Protein AF-A0A927CXV2-F1 (afdb_monomer)

Nearest PDB structures (foldseek):
  4gyz-assembly6_F  TM=3.602E-01  e=2.663E-01  Mus musculus
  2h2u-assembly1_A  TM=5.535E-01  e=1.160E+00  Homo sapiens
  8gw5-assembly1_A-2  TM=5.335E-01  e=8.983E-01  Staphylococcus aureus subsp. aureus ED98
  3dm3-assembly2_C  TM=6.887E-01  e=4.449E+00  Methanocaldococcus jannaschii
  9hcj-assembly1_T1  TM=4.084E-01  e=5.391E+00  Dictyostelium discoideum

Mean predicted aligned error: 5.03 Å

Sequence (123 aa):
MKLIKCRGYELIKAQPNTPEDFFTRSEVIFNLEGEERTLHVLYVAFFENEAKTVIPYSEDLLFKAGNQEYFLRDIVALIYLLHHPQGTNRKRIYVNEQSDFLEYLKNTNFKEIESMIQQLDQR

Foldseek 3Di:
DAWQFFAKDQQDDPDPPDPSNQKIKIKTWGDDPNDIAMAIEIEGPVLLVVLCVQAPDVDQFPDDQDPDTDGPRRCLRVLVCVVCVVCRVPRYDYDYDSVVSNVSRNPDDVVVSVVSVNVNNVD

Secondary structure (DSSP, 8-state):
-EEEEEEEEE---SSTT-GGGGEEEEEEEEEETTEEEEEEEEEETTHHHHHTTTSS-SSSEEEEETTEEEEHHHHHHHHHHHH-GGGGG-SEEEE--HHHHHHHHHT--HHHHHHHHHHHHT-

Organism: NCBI:txid2772559

Structure (mmCIF, N/CA/C/O backbone):
data_AF-A0A927CXV2-F1
#
_entry.id   AF-A0A927CXV2-F1
#
loop_
_atom_site.group_PDB
_atom_site.id
_atom_site.type_symbol
_atom_site.label_atom_id
_atom_site.label_alt_id
_atom_site.label_comp_id
_atom_site.label_asym_id
_atom_site.label_entity_id
_atom_site.label_seq_id
_atom_site.pdbx_PDB_ins_code
_atom_site.Cartn_x
_atom_site.Cartn_y
_atom_site.Cartn_z
_atom_site.occupancy
_atom_site.B_iso_or_equiv
_atom_site.auth_seq_id
_atom_site.auth_comp_id
_atom_site.auth_asym_id
_atom_site.auth_atom_id
_atom_site.pdbx_PDB_model_num
ATOM 1 N N . MET A 1 1 ? -7.041 9.209 13.206 1.00 85.06 1 MET A N 1
ATOM 2 C CA . MET A 1 1 ? -7.287 8.328 12.044 1.00 85.06 1 MET A CA 1
ATOM 3 C C . MET A 1 1 ? -7.268 6.886 12.516 1.00 85.06 1 MET A C 1
ATOM 5 O O . MET A 1 1 ? -6.409 6.550 13.319 1.00 85.06 1 MET A O 1
ATOM 9 N N . LYS A 1 2 ? -8.193 6.050 12.044 1.00 89.00 2 LYS A N 1
ATOM 10 C CA . LYS A 1 2 ? -8.230 4.613 12.338 1.00 89.00 2 LYS A CA 1
ATOM 11 C C . LYS A 1 2 ? -8.202 3.844 11.023 1.00 89.00 2 LYS A C 1
ATOM 13 O O . LYS A 1 2 ? -9.095 4.030 10.203 1.00 89.00 2 LYS A O 1
ATOM 18 N N . LEU A 1 3 ? -7.192 3.005 10.827 1.00 92.31 3 LEU A N 1
ATOM 19 C CA . LEU A 1 3 ? -7.099 2.156 9.644 1.00 92.31 3 LEU A CA 1
ATOM 20 C C . LEU A 1 3 ? -8.248 1.132 9.646 1.00 92.31 3 LEU A C 1
ATOM 22 O O . LEU A 1 3 ? -8.625 0.633 10.709 1.00 92.31 3 LEU A O 1
ATOM 26 N N . ILE A 1 4 ? -8.814 0.851 8.473 1.00 92.88 4 ILE A N 1
ATOM 27 C CA . ILE A 1 4 ? -9.859 -0.167 8.277 1.00 92.88 4 ILE A CA 1
ATOM 28 C C . ILE A 1 4 ? -9.364 -1.248 7.318 1.00 92.88 4 ILE A C 1
ATOM 30 O O . ILE A 1 4 ? -9.552 -2.431 7.583 1.00 92.88 4 ILE A O 1
ATOM 34 N N . LYS A 1 5 ? -8.742 -0.857 6.198 1.00 93.06 5 LYS A N 1
ATOM 35 C CA . LYS A 1 5 ? -8.284 -1.796 5.169 1.00 93.06 5 LYS A CA 1
ATOM 36 C C . LYS A 1 5 ? -7.162 -1.204 4.325 1.00 93.06 5 LYS A C 1
ATOM 38 O O . LYS A 1 5 ? -7.202 -0.018 4.018 1.00 93.06 5 LYS A O 1
ATOM 43 N N . CYS A 1 6 ? -6.247 -2.057 3.880 1.00 93.94 6 CYS A N 1
ATOM 44 C CA . CYS A 1 6 ? -5.250 -1.777 2.849 1.00 93.94 6 CYS A CA 1
ATOM 45 C C . CYS A 1 6 ? -5.277 -2.908 1.815 1.00 93.94 6 CYS A C 1
ATOM 47 O O . CYS A 1 6 ? -5.465 -4.063 2.200 1.00 93.94 6 CYS A O 1
ATOM 49 N N . ARG A 1 7 ? -5.138 -2.592 0.525 1.00 95.12 7 ARG A N 1
ATOM 50 C CA . ARG A 1 7 ? -4.992 -3.587 -0.551 1.00 95.12 7 ARG A CA 1
ATOM 51 C C . ARG A 1 7 ? -4.418 -2.969 -1.818 1.00 95.12 7 ARG A C 1
ATOM 53 O O . ARG A 1 7 ? -4.687 -1.807 -2.115 1.00 95.12 7 ARG A O 1
ATOM 60 N N . GLY A 1 8 ? -3.726 -3.773 -2.607 1.00 94.19 8 GLY A N 1
ATOM 61 C CA . GLY A 1 8 ? -3.182 -3.411 -3.902 1.00 94.19 8 GLY A CA 1
ATOM 62 C C . GLY A 1 8 ? -3.520 -4.454 -4.951 1.00 94.19 8 GLY A C 1
ATOM 63 O O . GLY A 1 8 ? -3.651 -5.640 -4.661 1.00 94.19 8 GLY A O 1
ATOM 64 N N . TYR A 1 9 ? -3.702 -4.008 -6.185 1.00 91.62 9 TYR A N 1
ATOM 65 C CA . TYR A 1 9 ? -3.958 -4.887 -7.314 1.00 91.62 9 TYR A CA 1
ATOM 66 C C . TYR A 1 9 ? -3.446 -4.257 -8.603 1.00 91.62 9 TYR A C 1
ATOM 68 O O . TYR A 1 9 ? -3.548 -3.046 -8.818 1.00 91.62 9 TYR A O 1
ATOM 76 N N . GLU A 1 10 ? -2.894 -5.102 -9.462 1.00 85.50 10 GLU A N 1
ATOM 77 C CA . GLU A 1 10 ? -2.562 -4.737 -10.833 1.00 85.50 10 GLU A CA 1
ATOM 78 C C . GLU A 1 10 ? -3.858 -4.508 -11.610 1.00 85.50 10 GLU A C 1
ATOM 80 O O . GLU A 1 10 ? -4.846 -5.237 -11.447 1.00 85.50 10 GLU A O 1
ATOM 85 N N . LEU A 1 11 ? -3.890 -3.452 -12.420 1.00 81.56 11 LEU A N 1
ATOM 86 C CA . LEU A 1 11 ? -5.030 -3.209 -13.288 1.00 81.56 11 LEU A CA 1
ATOM 87 C C . LEU A 1 11 ? -4.906 -4.106 -14.515 1.00 81.56 11 LEU A C 1
ATOM 89 O O . LEU A 1 11 ? -3.996 -3.953 -15.315 1.00 81.56 11 LEU A O 1
ATOM 93 N N . ILE A 1 12 ? -5.844 -5.038 -14.655 1.00 66.69 12 ILE A N 1
ATOM 94 C CA . ILE A 1 12 ? -5.972 -5.876 -15.848 1.00 66.69 12 ILE A CA 1
ATOM 95 C C . ILE A 1 12 ? -6.903 -5.151 -16.823 1.00 66.69 12 ILE A C 1
ATOM 97 O O . ILE A 1 12 ? -7.983 -4.702 -16.423 1.00 66.69 12 ILE A O 1
ATOM 101 N N . LYS A 1 13 ? -6.487 -5.031 -18.088 1.00 62.75 13 LYS A N 1
ATOM 102 C CA . LYS A 1 13 ? -7.241 -4.406 -19.185 1.00 62.75 13 LYS A CA 1
ATOM 103 C C . LYS A 1 13 ? -8.743 -4.679 -19.146 1.00 62.75 13 LYS A C 1
ATOM 105 O O . LYS A 1 13 ? -9.190 -5.825 -19.148 1.00 62.75 13 LYS A O 1
ATOM 110 N N . ALA A 1 14 ? -9.517 -3.603 -19.280 1.00 61.00 14 ALA A N 1
ATOM 111 C CA . ALA A 1 14 ? -10.919 -3.687 -19.683 1.00 61.00 14 ALA A CA 1
ATOM 112 C C . ALA A 1 14 ? -11.074 -3.759 -21.217 1.00 61.00 14 ALA A C 1
ATOM 114 O O . ALA A 1 14 ? -12.053 -4.323 -21.706 1.00 61.00 14 ALA A O 1
ATOM 115 N N . GLN A 1 15 ? -10.121 -3.208 -21.986 1.00 55.66 15 GLN A N 1
ATOM 116 C CA . GLN A 1 15 ? -10.107 -3.234 -23.455 1.00 55.66 15 GLN A CA 1
ATOM 117 C C . GLN A 1 15 ? -8.684 -3.423 -24.022 1.00 55.66 15 GLN A C 1
ATOM 119 O O . GLN A 1 15 ? -7.723 -2.945 -23.433 1.00 55.66 15 GLN A O 1
ATOM 124 N N . PRO A 1 16 ? -8.514 -4.065 -25.193 1.00 52.03 16 PRO A N 1
ATOM 125 C CA . PRO A 1 16 ? -7.200 -4.422 -25.750 1.00 52.03 16 PRO A CA 1
ATOM 126 C C . PRO A 1 16 ? -6.251 -3.245 -26.057 1.00 52.03 16 PRO A C 1
ATOM 128 O O . PRO A 1 16 ? -5.043 -3.463 -26.131 1.00 52.03 16 PRO A O 1
ATOM 131 N N . ASN A 1 17 ? -6.758 -2.012 -26.187 1.00 54.41 17 ASN A N 1
ATOM 132 C CA . ASN A 1 17 ? -5.995 -0.852 -26.675 1.00 54.41 17 ASN A 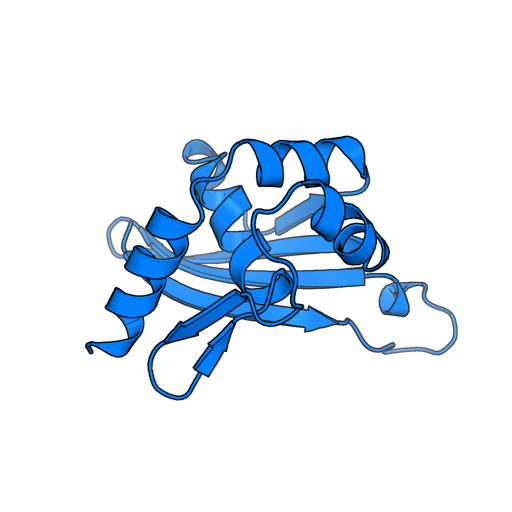CA 1
ATOM 133 C C . ASN A 1 17 ? -5.691 0.217 -25.607 1.00 54.41 17 ASN A C 1
ATOM 135 O O . ASN A 1 17 ? -5.320 1.336 -25.960 1.00 54.41 17 ASN A O 1
ATOM 139 N N . THR A 1 18 ? -5.852 -0.084 -24.318 1.00 55.12 18 THR A N 1
ATOM 140 C CA . THR A 1 18 ? -5.560 0.863 -23.232 1.00 55.12 18 THR A CA 1
ATOM 141 C C . THR A 1 18 ? -4.277 0.479 -22.484 1.00 55.12 18 THR A C 1
ATOM 143 O O . THR A 1 18 ? -4.016 -0.706 -22.264 1.00 55.12 18 THR A O 1
ATOM 146 N N . PRO A 1 19 ? -3.452 1.457 -22.061 1.00 59.41 19 PRO A N 1
ATOM 147 C CA . PRO A 1 19 ? -2.207 1.210 -21.328 1.00 59.41 19 PRO A CA 1
ATOM 148 C C . PRO A 1 19 ? -2.446 0.825 -19.853 1.00 59.41 19 PRO A C 1
ATOM 150 O O . PRO A 1 19 ? -1.556 0.970 -19.024 1.00 59.41 19 PRO A O 1
ATOM 153 N N . GLU A 1 20 ? -3.647 0.371 -19.495 1.00 60.31 20 GLU A N 1
ATOM 154 C CA . GLU A 1 20 ? -4.046 0.111 -18.105 1.00 60.31 20 GLU A CA 1
ATOM 155 C C . GLU A 1 20 ? -3.253 -1.038 -17.467 1.00 60.31 20 GLU A C 1
ATOM 157 O O . GLU A 1 20 ? -2.974 -0.960 -16.275 1.00 60.31 20 GLU A O 1
ATOM 162 N N . ASP A 1 21 ? -2.779 -2.000 -18.267 1.00 63.50 21 ASP A N 1
ATOM 163 C CA . ASP A 1 21 ? -1.897 -3.101 -17.831 1.00 63.50 21 ASP A CA 1
ATOM 164 C C . ASP A 1 21 ? -0.551 -2.630 -17.249 1.00 63.50 21 ASP A C 1
ATOM 166 O O . ASP A 1 21 ? 0.177 -3.414 -16.647 1.00 63.50 21 ASP A O 1
ATOM 170 N N . PHE A 1 22 ? -0.183 -1.361 -17.442 1.00 80.69 22 PHE A N 1
ATOM 171 C CA . PHE A 1 22 ? 1.073 -0.808 -16.934 1.00 80.69 22 PHE A CA 1
ATOM 172 C C . PHE A 1 22 ? 0.931 -0.154 -15.561 1.00 80.69 22 PHE A C 1
ATOM 174 O O . PHE A 1 22 ? 1.900 0.432 -15.077 1.00 80.69 22 PHE A O 1
ATOM 181 N N . PHE A 1 23 ? -0.244 -0.227 -14.930 1.00 89.56 23 PHE A N 1
ATOM 182 C CA . PHE A 1 23 ? -0.510 0.458 -13.671 1.00 89.56 23 PHE A CA 1
ATOM 183 C C . PHE A 1 23 ? -0.892 -0.492 -12.539 1.00 89.56 23 PHE A C 1
ATOM 185 O O . PHE A 1 23 ? -1.730 -1.383 -12.684 1.00 89.56 23 PHE A O 1
ATOM 192 N N . THR A 1 24 ? -0.357 -0.196 -11.362 1.00 93.75 24 THR A N 1
ATOM 193 C CA . THR A 1 24 ? -0.811 -0.762 -10.098 1.00 93.75 24 THR A CA 1
ATOM 194 C C . THR A 1 24 ? -1.701 0.242 -9.382 1.00 93.75 24 THR A C 1
ATOM 196 O O . THR A 1 24 ? -1.430 1.448 -9.358 1.00 93.75 24 THR A O 1
ATOM 199 N N . ARG A 1 25 ? -2.775 -0.255 -8.762 1.00 95.50 25 ARG A N 1
ATOM 200 C CA . ARG A 1 25 ? -3.617 0.532 -7.866 1.00 95.50 25 ARG A CA 1
ATOM 201 C C . ARG A 1 25 ? -3.494 0.025 -6.438 1.00 95.50 25 ARG A C 1
ATOM 203 O O . ARG A 1 25 ? -3.774 -1.135 -6.165 1.00 95.50 25 ARG A O 1
ATOM 210 N N . SER A 1 26 ? -3.171 0.935 -5.530 1.00 97.00 26 SER A N 1
ATOM 211 C CA . SER A 1 26 ? -3.240 0.737 -4.085 1.00 97.00 26 SER A CA 1
ATOM 212 C C . SER A 1 26 ? -4.450 1.472 -3.510 1.00 97.00 26 SER A C 1
ATOM 214 O O . SER A 1 26 ? -4.836 2.537 -3.999 1.00 97.00 26 SER A O 1
ATOM 216 N N . GLU A 1 27 ? -5.073 0.915 -2.479 1.00 96.31 27 GLU A N 1
ATOM 217 C CA . GLU A 1 27 ? -6.243 1.465 -1.804 1.00 96.31 27 GLU A CA 1
ATOM 218 C C . GLU A 1 27 ? -6.093 1.341 -0.291 1.00 96.31 27 GLU A C 1
ATOM 220 O O . GLU A 1 27 ? -5.784 0.267 0.228 1.00 96.31 27 GLU A O 1
ATOM 225 N N . VAL A 1 28 ? -6.392 2.433 0.413 1.00 96.00 28 VAL A N 1
ATOM 226 C CA . VAL A 1 28 ? -6.528 2.451 1.869 1.00 96.00 28 VAL A CA 1
ATOM 227 C C . VAL A 1 28 ? -7.901 2.989 2.259 1.00 96.00 28 VAL A C 1
ATOM 229 O O . VAL A 1 28 ? -8.341 4.026 1.759 1.00 96.00 28 VAL A O 1
ATOM 232 N N . ILE A 1 29 ? -8.577 2.277 3.159 1.00 95.06 29 ILE A N 1
ATOM 233 C CA . ILE A 1 29 ? -9.828 2.688 3.799 1.00 95.06 29 ILE A CA 1
ATOM 234 C C . ILE A 1 29 ? -9.519 3.008 5.258 1.00 95.06 29 ILE A C 1
ATOM 236 O O . ILE A 1 29 ? -8.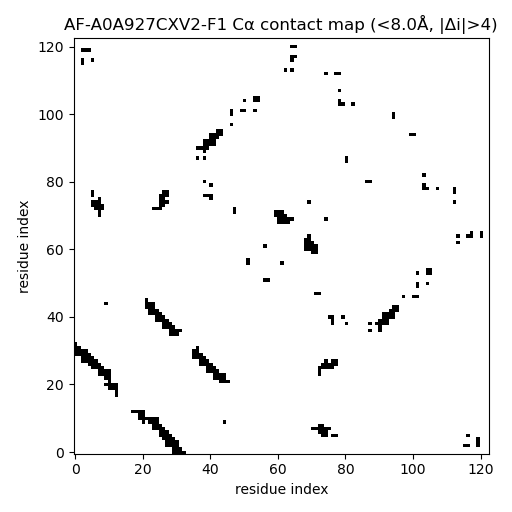878 2.217 5.959 1.00 95.06 29 ILE A O 1
ATOM 240 N N . PHE A 1 30 ? -9.974 4.165 5.722 1.00 93.56 30 PHE A N 1
ATOM 241 C CA . PHE A 1 30 ? -9.734 4.644 7.077 1.00 93.56 30 PHE A CA 1
ATOM 242 C C . PHE A 1 30 ? -10.919 5.459 7.595 1.00 93.56 30 PHE A C 1
ATOM 244 O O . PHE A 1 30 ? -11.643 6.089 6.831 1.00 93.56 30 PHE A O 1
ATOM 251 N N . ASN A 1 31 ? -11.100 5.472 8.914 1.00 91.94 31 ASN A N 1
ATOM 252 C CA . ASN A 1 31 ? -12.027 6.370 9.587 1.00 91.94 31 ASN A CA 1
ATOM 253 C C . ASN A 1 31 ? -11.292 7.631 10.060 1.00 91.94 31 ASN A C 1
ATOM 255 O O . ASN A 1 31 ? -10.255 7.551 10.739 1.00 91.94 31 ASN A O 1
ATOM 259 N N . LEU A 1 32 ? -11.842 8.793 9.722 1.00 90.38 32 LEU A N 1
ATOM 260 C CA . LEU A 1 32 ? -11.401 10.089 10.213 1.00 90.38 32 LEU A CA 1
ATOM 261 C C . LEU A 1 32 ? -12.612 10.820 10.794 1.00 90.38 32 LEU A C 1
ATOM 263 O O . LEU A 1 32 ? -13.563 11.093 10.075 1.00 90.38 32 LEU A O 1
ATOM 267 N N . GLU A 1 33 ? -12.576 11.093 12.100 1.00 89.81 33 GLU A N 1
ATOM 268 C CA . GLU A 1 33 ? -13.631 11.840 12.810 1.00 89.81 33 GLU A CA 1
ATOM 269 C C . GLU A 1 33 ? -15.041 11.237 12.656 1.00 89.81 33 GLU A C 1
ATOM 271 O O . GLU A 1 33 ? -16.040 11.945 12.632 1.00 89.81 33 GLU A O 1
ATOM 276 N N . GLY A 1 34 ? -15.136 9.906 12.569 1.00 90.44 34 GLY A N 1
ATOM 277 C CA . GLY A 1 34 ? -16.408 9.204 12.390 1.00 90.44 34 GLY A CA 1
ATOM 278 C C . GLY A 1 34 ? -16.785 8.964 10.928 1.00 90.44 34 GLY A C 1
ATOM 279 O O . GLY A 1 34 ? -17.625 8.106 10.673 1.00 90.44 34 GLY A O 1
ATOM 280 N N . GLU A 1 35 ? -16.108 9.592 9.966 1.00 90.94 35 GLU A N 1
ATOM 281 C CA . GLU A 1 35 ? -16.345 9.385 8.536 1.00 90.94 35 GLU A CA 1
ATOM 282 C C . GLU A 1 35 ? -15.405 8.329 7.950 1.00 90.94 35 GLU A C 1
ATOM 284 O O . GLU A 1 35 ? -14.182 8.412 8.091 1.00 90.94 35 GLU A O 1
ATOM 289 N N . GLU A 1 36 ? -15.966 7.344 7.248 1.00 93.88 36 GLU A N 1
ATOM 290 C CA . GLU A 1 36 ? -15.178 6.425 6.429 1.00 93.88 36 GLU A CA 1
ATOM 291 C C . GLU A 1 36 ? -14.725 7.115 5.140 1.00 93.88 36 GLU A C 1
ATOM 293 O O . GLU A 1 36 ? -15.510 7.745 4.426 1.00 93.88 36 GLU A O 1
ATOM 298 N N . ARG A 1 37 ? -13.434 6.993 4.841 1.00 94.19 37 ARG A N 1
ATOM 299 C CA . ARG A 1 37 ? -12.794 7.582 3.671 1.00 94.19 37 ARG A CA 1
ATOM 300 C C . ARG A 1 37 ? -11.929 6.549 2.976 1.00 94.19 37 ARG A C 1
ATOM 302 O O . ARG A 1 37 ? -11.346 5.670 3.608 1.00 94.19 37 ARG A O 1
ATOM 309 N N . THR A 1 38 ? -11.821 6.705 1.663 1.00 94.81 38 THR A N 1
ATOM 310 C CA . THR A 1 38 ? -11.000 5.853 0.807 1.00 94.81 38 THR A CA 1
ATOM 311 C C . THR A 1 38 ? -10.053 6.720 -0.002 1.00 94.81 38 THR A C 1
AT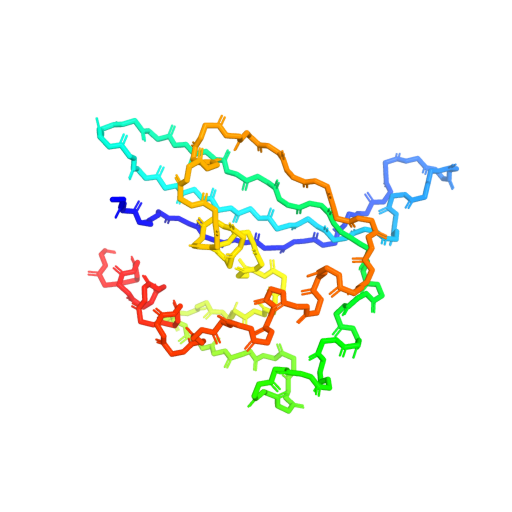OM 313 O O . THR A 1 38 ? -10.486 7.661 -0.674 1.00 94.81 38 THR A O 1
ATOM 316 N N . LEU A 1 39 ? -8.770 6.376 0.040 1.00 95.38 39 LEU A N 1
ATOM 317 C CA . LEU A 1 39 ? -7.751 6.932 -0.838 1.00 95.38 39 LEU A CA 1
ATOM 318 C C . LEU A 1 39 ? -7.286 5.842 -1.804 1.00 95.38 39 LEU A C 1
ATOM 320 O O . LEU A 1 39 ? -6.904 4.752 -1.382 1.00 95.38 39 LEU A O 1
ATOM 324 N N . HIS A 1 40 ? -7.275 6.171 -3.093 1.00 95.69 40 HIS A N 1
ATOM 325 C CA . HIS A 1 40 ? -6.648 5.354 -4.126 1.00 95.69 40 HIS A CA 1
ATOM 326 C C . HIS A 1 40 ? -5.353 6.006 -4.607 1.00 95.69 40 HIS A C 1
ATOM 328 O O . HIS A 1 40 ? -5.345 7.198 -4.921 1.00 95.69 40 HIS A O 1
ATOM 334 N N . VAL A 1 41 ? -4.293 5.218 -4.740 1.00 95.88 41 VAL A N 1
ATOM 335 C CA . VAL A 1 41 ? -3.042 5.629 -5.383 1.00 95.88 41 VAL A CA 1
ATOM 336 C C . VAL A 1 41 ? -2.847 4.784 -6.630 1.00 95.88 41 VAL A C 1
ATOM 338 O O . VAL A 1 41 ? -2.889 3.559 -6.561 1.00 95.88 41 VAL A O 1
ATOM 341 N N . LEU A 1 42 ? -2.675 5.441 -7.772 1.00 95.31 42 LEU A N 1
ATOM 342 C CA . LEU A 1 42 ? -2.399 4.807 -9.057 1.00 95.31 42 LEU A CA 1
ATOM 343 C C . LEU A 1 42 ? -0.982 5.179 -9.495 1.00 95.31 42 LEU A C 1
ATOM 345 O O . LEU A 1 42 ? -0.658 6.366 -9.540 1.00 95.31 42 LEU A O 1
ATOM 349 N N . TYR A 1 43 ? -0.162 4.185 -9.814 1.00 94.94 43 TYR A N 1
ATOM 350 C CA . TYR A 1 43 ? 1.234 4.372 -10.210 1.00 94.94 43 TYR A CA 1
ATOM 351 C C . TYR A 1 43 ? 1.659 3.307 -11.224 1.00 94.94 43 TYR A C 1
ATOM 353 O O . TYR A 1 43 ? 0.963 2.309 -11.409 1.00 94.94 43 TYR A O 1
ATOM 361 N N . VAL A 1 44 ? 2.776 3.529 -11.916 1.00 92.75 44 VAL A N 1
ATOM 362 C CA . VAL A 1 44 ? 3.276 2.603 -12.943 1.00 92.75 44 VAL A CA 1
ATOM 363 C C . VAL A 1 44 ? 3.832 1.341 -12.280 1.00 92.75 44 VAL A C 1
ATOM 365 O O . VAL A 1 44 ? 4.682 1.436 -11.399 1.00 92.75 44 VAL A O 1
ATOM 368 N N . ALA A 1 45 ? 3.407 0.158 -12.726 1.00 89.88 45 ALA A N 1
ATOM 369 C CA . ALA A 1 45 ? 3.792 -1.132 -12.143 1.00 89.88 45 ALA A CA 1
ATOM 370 C C . ALA A 1 45 ? 5.319 -1.341 -12.106 1.00 89.88 45 ALA A C 1
ATOM 372 O O . ALA A 1 45 ? 5.858 -1.892 -11.148 1.00 89.88 45 ALA A O 1
ATOM 373 N N . PHE A 1 46 ? 6.037 -0.818 -13.108 1.00 90.06 46 PHE A N 1
ATOM 374 C CA . PHE A 1 46 ? 7.502 -0.851 -13.167 1.00 90.06 46 PHE A CA 1
ATOM 375 C C . PHE A 1 46 ? 8.180 -0.230 -11.931 1.00 90.06 46 PHE A C 1
ATOM 377 O O . PHE A 1 46 ? 9.270 -0.659 -11.559 1.00 90.06 46 PHE A O 1
ATOM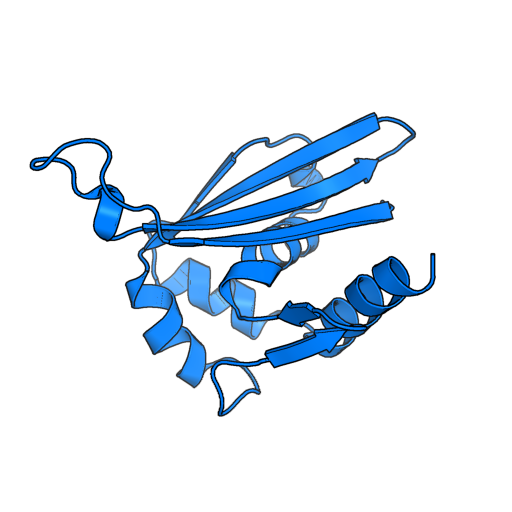 384 N N . PHE A 1 47 ? 7.541 0.730 -11.254 1.00 94.25 47 PHE A N 1
ATOM 385 C CA . PHE A 1 47 ? 8.131 1.393 -10.090 1.00 94.25 47 PHE A CA 1
ATOM 386 C C . PHE A 1 47 ? 8.378 0.437 -8.912 1.00 94.25 47 PHE A C 1
ATOM 388 O O . PHE A 1 47 ? 9.293 0.677 -8.126 1.00 94.25 47 PHE A O 1
ATOM 395 N N . GLU A 1 48 ? 7.632 -0.669 -8.796 1.00 91.25 48 GLU A N 1
ATOM 396 C CA . GLU A 1 48 ? 7.861 -1.663 -7.732 1.00 91.25 48 GLU A CA 1
ATOM 397 C C . GLU A 1 48 ? 9.178 -2.424 -7.908 1.00 91.25 48 GLU A C 1
ATOM 399 O O . GLU A 1 48 ? 9.804 -2.797 -6.918 1.00 91.25 48 GLU A O 1
ATOM 404 N N . ASN A 1 49 ? 9.647 -2.604 -9.146 1.00 89.38 49 ASN A N 1
ATOM 405 C CA . ASN A 1 49 ? 10.944 -3.237 -9.395 1.00 89.38 49 ASN A CA 1
ATOM 406 C C . ASN A 1 49 ? 12.081 -2.370 -8.847 1.00 89.38 49 ASN A C 1
ATOM 408 O O . ASN A 1 49 ? 12.989 -2.864 -8.181 1.00 89.38 49 ASN A O 1
ATOM 412 N N . GLU A 1 50 ? 11.984 -1.064 -9.080 1.00 91.19 50 GLU A N 1
ATOM 413 C CA . GLU A 1 50 ? 12.960 -0.077 -8.627 1.00 91.19 50 GLU A CA 1
ATOM 414 C C . GLU A 1 50 ? 12.875 0.144 -7.110 1.00 91.19 50 GLU A C 1
ATOM 416 O O . GLU A 1 50 ? 13.891 0.393 -6.457 1.00 91.19 50 GLU A O 1
ATOM 421 N N . ALA A 1 51 ? 11.688 -0.023 -6.517 1.00 93.00 51 ALA A N 1
ATOM 422 C CA . ALA A 1 51 ? 11.475 0.084 -5.076 1.00 93.00 51 ALA A CA 1
ATOM 423 C C . ALA A 1 51 ? 12.365 -0.856 -4.258 1.00 93.00 51 ALA A C 1
ATOM 425 O O . ALA A 1 51 ? 12.808 -0.484 -3.171 1.00 93.00 51 ALA A O 1
ATOM 426 N N . LYS A 1 52 ? 12.685 -2.044 -4.789 1.00 88.69 52 LYS A N 1
ATOM 427 C CA . LYS A 1 52 ? 13.570 -3.027 -4.137 1.00 88.69 52 LYS A CA 1
ATOM 428 C C . LYS A 1 52 ? 14.956 -2.466 -3.815 1.00 88.69 52 LYS A C 1
ATOM 430 O O . LYS A 1 52 ? 15.636 -2.977 -2.935 1.00 88.69 52 LYS A O 1
ATOM 435 N N . THR A 1 53 ? 15.373 -1.402 -4.500 1.00 90.00 53 THR A N 1
ATOM 436 C CA . THR A 1 53 ? 16.655 -0.732 -4.248 1.00 90.00 53 THR A CA 1
ATOM 437 C C . THR A 1 53 ? 16.620 0.224 -3.050 1.00 90.00 53 THR A C 1
ATOM 439 O O . THR A 1 53 ? 17.675 0.662 -2.593 1.00 90.00 53 THR A O 1
ATOM 442 N N . VAL A 1 54 ? 15.429 0.569 -2.542 1.00 93.12 54 VAL A N 1
ATOM 443 C CA . VAL A 1 54 ? 15.244 1.609 -1.514 1.00 93.12 54 VAL A CA 1
ATOM 444 C C . VAL A 1 54 ? 14.474 1.147 -0.279 1.00 93.12 54 VAL A C 1
ATOM 446 O O . VAL A 1 54 ? 14.567 1.800 0.759 1.00 93.12 54 VAL A O 1
ATOM 449 N N . ILE A 1 55 ? 13.716 0.052 -0.369 1.00 93.75 55 ILE A N 1
ATOM 450 C CA . ILE A 1 55 ? 12.991 -0.525 0.769 1.00 93.75 55 ILE A CA 1
ATOM 451 C C . ILE A 1 55 ? 13.868 -1.541 1.519 1.00 93.75 55 ILE A C 1
ATOM 453 O O . ILE A 1 55 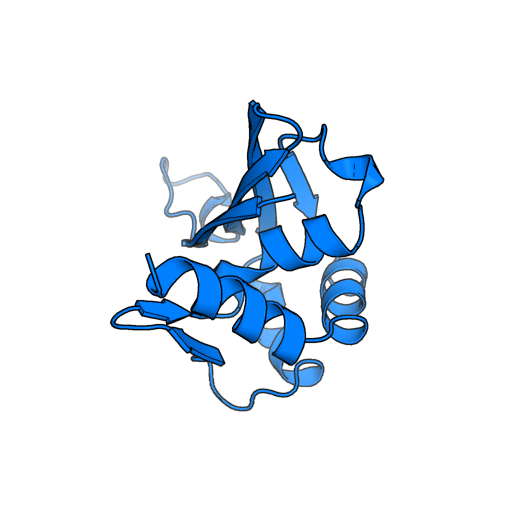? 14.744 -2.157 0.917 1.00 93.75 55 ILE A O 1
ATOM 457 N N . PRO A 1 56 ? 13.635 -1.777 2.823 1.00 92.06 56 PRO A N 1
ATOM 458 C CA . PRO A 1 56 ? 14.458 -2.687 3.624 1.00 92.06 56 PRO A CA 1
ATOM 459 C C . PRO A 1 56 ? 14.120 -4.179 3.423 1.00 92.06 56 PRO A C 1
ATOM 461 O O . PRO A 1 56 ? 14.458 -4.996 4.277 1.00 92.06 56 PRO A O 1
ATOM 464 N N . TYR A 1 57 ? 13.442 -4.541 2.330 1.00 90.06 57 TYR A N 1
ATOM 465 C CA . TYR A 1 57 ? 12.958 -5.896 2.060 1.00 90.06 57 TYR A CA 1
ATOM 466 C C . TYR A 1 57 ? 13.662 -6.483 0.840 1.00 90.06 57 TYR A C 1
ATOM 468 O O . TYR A 1 57 ? 13.757 -5.840 -0.203 1.00 90.06 57 TYR A O 1
ATOM 476 N N . SER A 1 58 ? 14.145 -7.718 0.976 1.00 83.44 58 SER A N 1
ATOM 477 C CA . SER A 1 58 ? 14.793 -8.473 -0.104 1.00 83.44 58 SER A CA 1
ATOM 478 C C . SER A 1 58 ? 13.823 -9.343 -0.908 1.00 83.44 58 SER A C 1
ATOM 480 O O . SER A 1 58 ? 14.171 -9.797 -1.995 1.00 83.44 58 SER A O 1
ATOM 482 N N . GLU A 1 59 ? 12.628 -9.590 -0.372 1.00 89.88 59 GLU A N 1
ATOM 483 C CA . GLU A 1 59 ? 11.573 -10.409 -0.974 1.00 89.88 59 GLU A CA 1
ATOM 484 C C . GLU A 1 59 ? 10.356 -9.546 -1.337 1.00 89.88 59 GLU A C 1
ATOM 486 O O . GLU A 1 59 ? 10.189 -8.444 -0.814 1.00 89.88 59 GLU A O 1
ATOM 491 N N . ASP A 1 60 ? 9.499 -10.051 -2.231 1.00 89.56 60 ASP A N 1
ATOM 492 C CA . ASP A 1 60 ? 8.257 -9.360 -2.617 1.00 89.56 60 ASP A CA 1
ATOM 493 C C . ASP A 1 60 ? 7.244 -9.316 -1.464 1.00 89.56 60 ASP A C 1
ATOM 495 O O . ASP A 1 60 ? 6.517 -8.333 -1.296 1.00 89.56 60 ASP A O 1
ATOM 499 N N . LEU A 1 61 ? 7.203 -10.383 -0.663 1.00 94.12 61 LEU A N 1
ATOM 500 C CA . LEU A 1 61 ? 6.417 -10.438 0.560 1.00 94.12 61 LEU A CA 1
ATOM 501 C C . LEU A 1 61 ? 7.075 -9.548 1.619 1.00 94.12 61 LEU A C 1
ATOM 503 O O . LEU A 1 61 ? 8.195 -9.820 2.047 1.00 94.12 61 LEU A O 1
ATOM 507 N N . LEU A 1 62 ? 6.366 -8.515 2.078 1.00 94.50 62 LEU A N 1
ATOM 508 C CA . LEU A 1 62 ? 6.893 -7.611 3.100 1.00 94.50 62 LEU A CA 1
ATOM 509 C C . LEU A 1 62 ? 6.701 -8.192 4.502 1.00 94.50 62 LEU A C 1
ATOM 511 O O . LEU A 1 62 ? 7.643 -8.265 5.285 1.00 94.50 62 LEU A O 1
ATOM 515 N N . PHE A 1 63 ? 5.477 -8.605 4.828 1.00 94.06 63 PHE A N 1
ATOM 516 C CA . PHE A 1 63 ? 5.134 -9.215 6.114 1.00 94.06 63 PHE A CA 1
ATOM 517 C C . PHE A 1 63 ? 3.777 -9.923 6.039 1.00 94.06 63 PHE A C 1
ATOM 519 O O . PHE A 1 63 ? 3.045 -9.829 5.049 1.00 94.06 63 PHE A O 1
ATOM 526 N N . LYS A 1 64 ? 3.429 -10.631 7.117 1.00 93.25 64 LYS A N 1
ATOM 527 C CA . LYS A 1 64 ? 2.106 -11.232 7.316 1.00 93.25 64 LYS A CA 1
ATOM 528 C C . LYS A 1 64 ? 1.404 -10.564 8.493 1.00 93.25 64 LYS A C 1
ATOM 530 O O . LYS A 1 64 ? 2.039 -10.290 9.509 1.00 93.25 64 LYS A O 1
ATOM 535 N N . ALA A 1 65 ? 0.100 -10.347 8.372 1.00 90.19 65 ALA A N 1
ATOM 536 C CA . ALA A 1 65 ? -0.762 -10.022 9.504 1.00 90.19 65 ALA A CA 1
ATOM 537 C C . ALA A 1 65 ? -1.954 -10.983 9.476 1.00 90.19 65 ALA A C 1
ATOM 539 O O . ALA A 1 65 ? -2.704 -11.033 8.498 1.00 90.19 65 ALA A O 1
ATOM 540 N N . GLY A 1 66 ? -2.048 -11.824 10.506 1.00 86.81 66 GLY A N 1
ATOM 541 C CA . GLY A 1 66 ? -2.988 -12.940 10.527 1.00 86.81 66 GLY A CA 1
ATOM 542 C C . GLY A 1 66 ? -2.748 -13.929 9.400 1.00 86.81 66 GLY A C 1
ATOM 543 O O . GLY A 1 66 ? -1.635 -14.408 9.184 1.00 86.81 66 GLY A O 1
ATOM 544 N N . ASN A 1 67 ? -3.819 -14.193 8.653 1.00 87.12 67 ASN A N 1
ATOM 545 C CA . ASN A 1 67 ? -3.804 -15.044 7.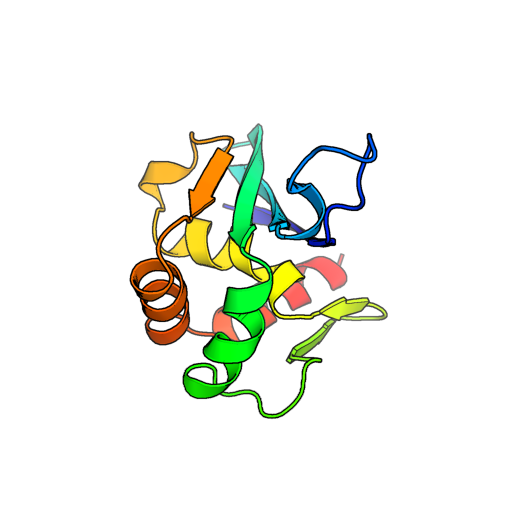464 1.00 87.12 67 ASN A CA 1
ATOM 546 C C . ASN A 1 67 ? -3.602 -14.255 6.158 1.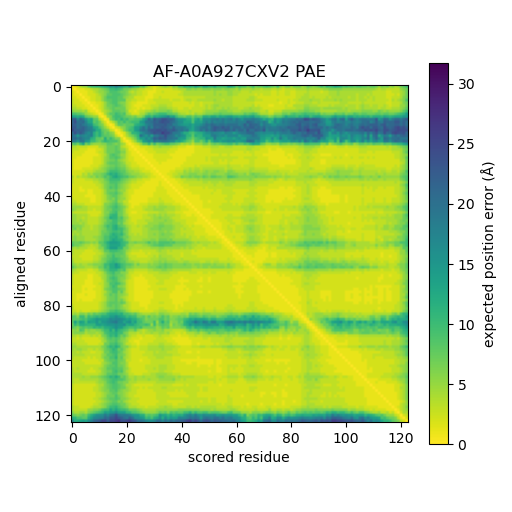00 87.12 67 ASN A C 1
ATOM 548 O O . ASN A 1 67 ? -3.743 -14.834 5.080 1.00 87.12 67 ASN A O 1
ATOM 552 N N . GLN A 1 68 ? -3.316 -12.951 6.228 1.00 91.06 68 GLN A N 1
ATOM 553 C CA . GLN A 1 68 ? -3.089 -12.112 5.052 1.00 91.06 68 GLN A CA 1
ATOM 554 C C . GLN A 1 68 ? -1.599 -11.835 4.843 1.00 91.06 68 GLN A C 1
ATOM 556 O O . GLN A 1 68 ? -0.847 -11.549 5.776 1.00 91.06 68 GLN A O 1
ATOM 561 N N . GLU A 1 69 ? -1.191 -11.921 3.582 1.00 94.31 69 GLU A N 1
ATOM 562 C CA . GLU A 1 69 ? 0.137 -11.563 3.095 1.00 94.31 69 GLU A CA 1
ATOM 563 C C . GLU A 1 69 ? 0.090 -10.149 2.520 1.00 94.31 69 GLU A C 1
ATOM 565 O O . GLU A 1 69 ? -0.831 -9.823 1.771 1.00 94.31 69 GLU A O 1
ATOM 570 N N . TYR A 1 70 ? 1.067 -9.317 2.883 1.00 95.06 70 TYR A N 1
ATOM 571 C CA . TYR A 1 70 ? 1.147 -7.929 2.437 1.00 95.06 70 TYR A CA 1
ATOM 572 C C . TYR A 1 70 ? 2.373 -7.717 1.553 1.00 95.06 70 TYR A C 1
ATOM 574 O O . TYR A 1 70 ? 3.509 -7.979 1.958 1.00 95.06 70 TYR A O 1
ATOM 582 N N . PHE A 1 71 ? 2.127 -7.200 0.354 1.00 95.88 71 PHE A N 1
ATOM 583 C CA . PHE A 1 71 ? 3.124 -6.798 -0.633 1.00 95.88 71 PHE A CA 1
ATOM 584 C C . PHE A 1 71 ? 3.233 -5.268 -0.673 1.00 95.88 71 PHE A C 1
ATOM 586 O O . PHE A 1 71 ? 2.411 -4.549 -0.095 1.00 95.88 71 PHE A O 1
ATOM 593 N N . LEU A 1 72 ? 4.223 -4.738 -1.397 1.00 95.88 72 LEU A N 1
ATOM 594 C CA . LEU A 1 72 ? 4.417 -3.289 -1.527 1.00 95.88 72 LEU A CA 1
ATOM 595 C C . LEU A 1 72 ? 3.147 -2.574 -2.004 1.00 95.88 72 LEU A C 1
ATOM 597 O O . LEU A 1 72 ? 2.684 -1.634 -1.353 1.00 95.88 72 LEU A O 1
ATOM 601 N N . ARG A 1 73 ? 2.525 -3.071 -3.077 1.00 95.88 73 ARG A N 1
ATOM 602 C CA . ARG A 1 73 ? 1.261 -2.538 -3.604 1.00 95.88 73 ARG A CA 1
ATOM 603 C C . ARG A 1 73 ? 0.137 -2.426 -2.585 1.00 95.88 73 ARG A C 1
ATOM 605 O O . ARG A 1 73 ? -0.706 -1.538 -2.716 1.00 95.88 73 ARG A O 1
ATOM 612 N N . ASP A 1 74 ? 0.104 -3.286 -1.572 1.00 96.75 74 ASP A N 1
ATOM 613 C CA . ASP A 1 74 ? -0.950 -3.252 -0.561 1.00 96.75 74 ASP A CA 1
ATOM 614 C C . ASP A 1 74 ? -0.822 -2.042 0.356 1.00 96.75 74 ASP A C 1
ATOM 616 O O . ASP A 1 74 ? -1.832 -1.509 0.810 1.00 96.75 74 ASP A O 1
ATOM 620 N N . ILE A 1 75 ? 0.403 -1.568 0.584 1.00 96.38 75 ILE A N 1
ATOM 621 C CA . ILE A 1 75 ? 0.695 -0.533 1.577 1.00 96.38 75 ILE A CA 1
ATOM 622 C C . ILE A 1 75 ? 0.986 0.845 0.976 1.00 96.38 75 ILE A C 1
ATOM 624 O O . ILE A 1 75 ? 0.963 1.829 1.714 1.00 96.38 75 ILE A O 1
ATOM 628 N N . VAL A 1 76 ? 1.210 0.961 -0.340 1.00 96.75 76 VAL A N 1
ATOM 629 C CA . VAL A 1 76 ? 1.524 2.247 -0.997 1.00 96.75 76 VAL A CA 1
ATOM 630 C C . VAL A 1 76 ? 0.496 3.333 -0.659 1.00 96.75 76 VAL A C 1
ATOM 632 O O . VAL A 1 76 ? 0.876 4.436 -0.280 1.00 96.75 76 VAL A O 1
ATOM 635 N N . ALA A 1 77 ? -0.808 3.059 -0.716 1.00 96.25 77 ALA A N 1
ATOM 636 C CA . ALA A 1 77 ? -1.812 4.079 -0.410 1.00 96.25 77 ALA A CA 1
ATOM 637 C C . ALA A 1 77 ? -1.748 4.567 1.045 1.00 96.25 77 ALA A C 1
ATOM 639 O O . ALA A 1 77 ? -1.949 5.755 1.303 1.00 96.25 77 ALA A O 1
ATOM 640 N N . LEU A 1 78 ? -1.409 3.680 1.982 1.00 95.62 78 LEU A N 1
ATOM 641 C CA . LEU A 1 78 ? -1.170 4.048 3.374 1.00 95.62 78 LEU A CA 1
ATOM 642 C C . LEU A 1 78 ? 0.101 4.897 3.514 1.00 95.62 78 LEU A C 1
ATOM 644 O O . LEU A 1 78 ? 0.062 5.916 4.196 1.00 95.62 78 LEU A O 1
ATOM 648 N N . ILE A 1 79 ? 1.187 4.547 2.818 1.00 95.44 79 ILE A N 1
ATOM 649 C CA . ILE A 1 79 ? 2.418 5.354 2.773 1.00 95.44 79 ILE A CA 1
ATOM 650 C C . ILE A 1 79 ? 2.096 6.789 2.345 1.00 95.44 79 ILE A C 1
ATOM 652 O O . ILE A 1 79 ? 2.416 7.745 3.050 1.00 95.44 79 ILE A O 1
ATOM 656 N N . TYR A 1 80 ? 1.387 6.954 1.228 1.00 94.31 80 TYR A N 1
ATOM 657 C CA . TYR A 1 80 ? 1.021 8.277 0.719 1.00 94.31 80 TYR A CA 1
ATOM 658 C C . TYR A 1 80 ? 0.122 9.060 1.677 1.00 94.31 80 TYR A C 1
ATOM 660 O O . TYR A 1 80 ? 0.270 10.279 1.784 1.00 94.31 80 TYR A O 1
ATOM 668 N N . LEU A 1 81 ? -0.789 8.377 2.373 1.00 93.00 81 LEU A N 1
ATOM 669 C CA . LEU A 1 81 ? -1.647 8.985 3.387 1.00 93.00 81 LEU A CA 1
ATOM 670 C C . LEU A 1 81 ? -0.833 9.527 4.571 1.00 93.00 81 LEU A C 1
ATOM 672 O O . LEU A 1 81 ? -1.097 10.639 5.025 1.00 93.00 81 LEU A O 1
ATOM 676 N N . LEU A 1 82 ? 0.168 8.773 5.038 1.00 91.94 82 LEU A N 1
ATOM 677 C CA . LEU A 1 82 ? 1.039 9.166 6.151 1.00 91.94 82 LEU A CA 1
ATOM 678 C C . LEU A 1 82 ? 1.954 10.342 5.787 1.00 91.94 82 LEU A C 1
ATOM 680 O O . LEU A 1 82 ? 2.145 11.240 6.604 1.00 91.94 82 LEU A O 1
ATOM 684 N N . HIS A 1 83 ? 2.451 10.390 4.547 1.00 90.38 83 HIS A N 1
ATOM 685 C CA . HIS A 1 83 ? 3.237 11.526 4.043 1.00 90.38 83 HIS A CA 1
ATOM 686 C C . HIS A 1 83 ? 2.395 12.781 3.770 1.00 90.38 83 HIS A C 1
ATOM 688 O O . HIS A 1 83 ? 2.927 13.889 3.748 1.00 90.38 83 HIS A O 1
ATOM 694 N N . HIS A 1 84 ? 1.076 12.642 3.594 1.00 85.81 84 HIS A N 1
ATOM 695 C CA . HIS A 1 84 ? 0.170 13.762 3.320 1.00 85.81 84 HIS A CA 1
ATOM 696 C C . HIS A 1 84 ? -1.043 13.763 4.259 1.00 85.81 84 HIS A C 1
ATOM 698 O O . HIS A 1 84 ? -2.176 13.579 3.802 1.00 85.81 84 HIS A O 1
ATOM 704 N N . PRO A 1 85 ? -0.869 14.071 5.555 1.00 76.19 85 PRO A N 1
ATOM 705 C CA . PRO A 1 85 ? -1.984 14.115 6.504 1.00 76.19 85 PRO A CA 1
ATOM 706 C C . PRO A 1 85 ? -3.049 15.163 6.120 1.00 76.19 85 PRO A C 1
ATOM 708 O O . PRO A 1 85 ? -4.245 14.946 6.316 1.00 76.19 85 PRO A O 1
ATOM 711 N N . GLN A 1 86 ? -2.642 16.259 5.467 1.00 73.44 86 GLN A N 1
ATOM 712 C CA . GLN A 1 86 ? -3.557 17.269 4.904 1.00 73.44 86 GLN A CA 1
ATOM 713 C C . GLN A 1 86 ? -4.283 16.787 3.631 1.00 73.44 86 GLN A C 1
ATOM 715 O O . GLN A 1 86 ? -5.272 17.372 3.192 1.00 73.44 86 GLN A O 1
ATOM 720 N N . GLY A 1 87 ? -3.794 15.705 3.022 1.00 63.88 87 GLY A N 1
ATOM 721 C CA . GLY A 1 87 ? -4.362 15.041 1.852 1.00 63.88 87 GLY A CA 1
ATOM 722 C C . GLY A 1 87 ? -5.490 14.063 2.178 1.00 63.88 87 GLY A C 1
ATOM 723 O O . GLY A 1 87 ? -6.019 13.446 1.261 1.00 63.88 87 GLY A O 1
ATOM 724 N N . THR A 1 88 ? -5.913 13.951 3.439 1.00 71.75 88 THR A N 1
ATOM 725 C CA . THR A 1 88 ? -7.011 13.077 3.906 1.00 71.75 88 THR A CA 1
ATOM 726 C C . THR A 1 88 ? -8.383 13.374 3.276 1.00 71.75 88 THR A C 1
ATOM 728 O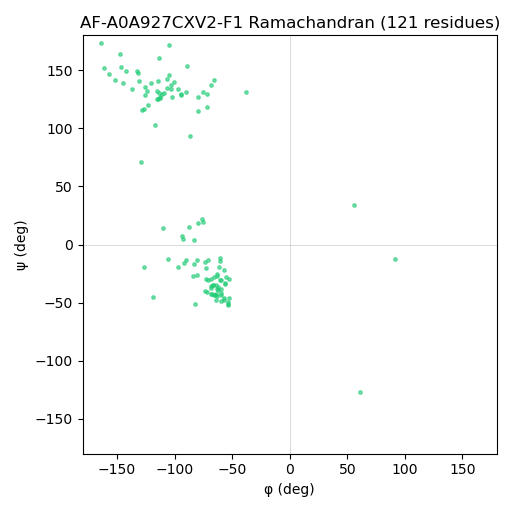 O . THR A 1 88 ? -9.308 12.572 3.411 1.00 71.75 88 THR A O 1
ATOM 731 N N . ASN A 1 89 ? -8.529 14.500 2.566 1.00 77.19 89 ASN A N 1
ATOM 732 C CA . ASN A 1 89 ? -9.705 14.828 1.747 1.00 77.19 89 ASN A CA 1
ATOM 733 C C . ASN A 1 89 ? -9.596 14.341 0.287 1.00 77.19 89 ASN A C 1
ATOM 735 O O . ASN A 1 89 ? -10.585 14.361 -0.449 1.00 77.19 89 ASN A O 1
ATOM 739 N N . ARG A 1 90 ? -8.408 13.932 -0.176 1.00 83.69 90 ARG A N 1
ATOM 740 C CA . ARG A 1 90 ? -8.198 13.473 -1.554 1.00 83.69 90 ARG A CA 1
ATOM 741 C C . ARG A 1 90 ? -8.670 12.031 -1.695 1.00 83.69 90 ARG A C 1
ATOM 743 O O . ARG A 1 90 ? -8.217 11.145 -0.985 1.00 83.69 90 ARG A O 1
ATOM 750 N N . LYS A 1 91 ? -9.533 11.789 -2.683 1.00 89.06 91 LYS A N 1
ATOM 751 C CA . LYS A 1 91 ? -9.994 10.434 -3.026 1.00 89.06 91 LYS A CA 1
ATOM 752 C C . LYS A 1 91 ? -8.989 9.668 -3.888 1.00 89.06 91 LYS A C 1
ATOM 754 O O . LYS A 1 91 ? -9.009 8.441 -3.913 1.00 89.06 91 LYS A O 1
ATOM 759 N N . ARG A 1 92 ? -8.158 10.377 -4.662 1.00 92.88 92 ARG A N 1
ATOM 760 C CA . ARG A 1 92 ? -7.256 9.789 -5.662 1.00 92.88 92 ARG A CA 1
ATOM 761 C C . ARG A 1 92 ? -5.940 10.556 -5.741 1.00 92.88 92 ARG A C 1
ATOM 763 O O . ARG A 1 92 ? -5.955 11.786 -5.745 1.00 92.88 92 ARG A O 1
ATOM 770 N N . ILE A 1 93 ? -4.841 9.823 -5.854 1.00 92.88 93 ILE A N 1
ATOM 771 C CA . ILE A 1 93 ? -3.498 10.319 -6.159 1.00 92.88 93 ILE A CA 1
ATOM 772 C C . ILE A 1 93 ? -2.988 9.536 -7.370 1.00 92.88 93 ILE A C 1
ATOM 774 O O . ILE A 1 93 ? -3.153 8.318 -7.445 1.00 92.88 93 ILE A O 1
ATOM 778 N N . TYR A 1 94 ? -2.391 10.250 -8.319 1.00 93.25 94 TYR A N 1
ATOM 779 C CA . TYR A 1 94 ? -1.701 9.665 -9.460 1.00 93.25 94 TYR A CA 1
ATOM 780 C C . TYR A 1 94 ? -0.217 9.981 -9.339 1.00 93.25 94 TYR A C 1
ATOM 782 O O . TYR A 1 94 ? 0.138 11.132 -9.093 1.00 93.25 94 TYR A O 1
ATOM 790 N N . VAL A 1 95 ? 0.618 8.957 -9.475 1.00 93.56 95 VAL A N 1
ATOM 791 C CA . VAL A 1 95 ? 2.070 9.061 -9.358 1.00 93.56 95 VAL A CA 1
ATOM 792 C C . VAL A 1 95 ? 2.656 8.674 -10.703 1.00 93.56 95 VAL A C 1
ATOM 794 O O . VAL A 1 95 ? 2.689 7.498 -11.067 1.00 93.56 95 VAL A O 1
ATOM 797 N N . ASN A 1 96 ? 3.069 9.680 -11.463 1.00 91.62 96 ASN A N 1
ATOM 798 C CA . ASN A 1 96 ? 3.666 9.512 -12.785 1.00 91.62 96 ASN A CA 1
ATOM 799 C C . ASN A 1 96 ? 5.192 9.542 -12.773 1.00 91.62 96 ASN A C 1
ATOM 801 O O . ASN A 1 96 ? 5.792 9.059 -13.726 1.00 91.62 96 ASN A O 1
ATOM 805 N N . GLU A 1 97 ? 5.806 10.081 -11.721 1.00 94.38 97 GLU A N 1
ATOM 806 C CA . GLU A 1 97 ? 7.258 10.201 -11.620 1.00 94.38 97 GLU A CA 1
ATOM 807 C C . GLU A 1 97 ? 7.836 9.121 -10.703 1.00 94.38 97 GLU A C 1
ATOM 809 O O . GLU A 1 97 ? 7.427 8.961 -9.548 1.00 94.38 97 GLU A O 1
ATOM 814 N N . GLN A 1 98 ? 8.821 8.382 -11.219 1.00 94.88 98 GLN A N 1
ATOM 815 C CA . GLN A 1 98 ? 9.509 7.331 -10.466 1.00 94.88 98 GLN A CA 1
ATOM 816 C C . GLN A 1 98 ? 10.254 7.906 -9.255 1.00 94.88 98 GLN A C 1
ATOM 818 O O . GLN A 1 98 ? 10.272 7.285 -8.194 1.00 94.88 98 GLN A O 1
ATOM 823 N N . SER A 1 99 ? 10.872 9.084 -9.398 1.00 94.94 99 SER A N 1
ATOM 824 C CA . SER A 1 99 ? 11.601 9.748 -8.311 1.00 94.94 99 SER A CA 1
ATOM 825 C C . SER A 1 99 ? 10.707 9.990 -7.103 1.00 94.94 99 SER A C 1
ATOM 827 O O . SER A 1 99 ? 11.096 9.642 -5.990 1.00 94.94 99 SER A O 1
ATOM 829 N N . ASP A 1 100 ? 9.500 10.503 -7.343 1.00 93.94 100 ASP A N 1
ATOM 830 C CA . ASP A 1 100 ? 8.535 10.831 -6.298 1.00 93.94 100 ASP A CA 1
ATOM 831 C C . ASP A 1 100 ? 8.119 9.553 -5.572 1.00 93.94 100 ASP A C 1
ATOM 833 O O . ASP A 1 100 ? 8.174 9.483 -4.346 1.00 93.94 100 ASP A O 1
ATOM 837 N N . PHE A 1 101 ? 7.786 8.502 -6.330 1.00 95.75 101 PHE A N 1
ATOM 838 C CA . PHE A 1 101 ? 7.454 7.192 -5.773 1.00 95.75 101 PHE A CA 1
ATOM 839 C C . PHE A 1 101 ? 8.556 6.668 -4.841 1.00 95.75 101 PHE A C 1
ATOM 841 O O . PHE A 1 101 ? 8.283 6.309 -3.695 1.00 95.75 101 PHE A O 1
ATOM 848 N N . LEU A 1 102 ? 9.810 6.669 -5.303 1.00 96.06 102 LEU A N 1
ATOM 849 C CA . LEU A 1 102 ? 10.946 6.184 -4.517 1.00 96.06 102 LEU A CA 1
ATOM 850 C C . LEU A 1 102 ? 11.240 7.068 -3.298 1.00 96.06 102 LEU A C 1
ATOM 852 O O . LEU A 1 102 ? 11.652 6.549 -2.260 1.00 96.06 102 LEU A O 1
ATOM 856 N N . GLU A 1 103 ? 11.040 8.382 -3.396 1.00 94.56 103 GLU A N 1
ATOM 857 C CA . GLU A 1 103 ? 11.233 9.313 -2.284 1.00 94.56 103 GLU A CA 1
ATOM 858 C C . GLU A 1 103 ? 10.260 9.034 -1.133 1.00 94.56 103 GLU A C 1
ATOM 860 O O . GLU A 1 103 ? 10.687 8.952 0.023 1.00 94.56 103 GLU A O 1
ATOM 865 N N . TYR A 1 104 ? 8.979 8.787 -1.432 1.00 93.56 104 TYR A N 1
ATOM 866 C CA . TYR A 1 104 ? 8.014 8.401 -0.399 1.00 93.56 104 TYR A CA 1
ATOM 867 C C . TYR A 1 104 ? 8.422 7.106 0.302 1.00 93.56 104 TYR A C 1
ATOM 869 O O . TYR A 1 104 ? 8.353 7.023 1.528 1.00 93.56 104 TYR A O 1
ATOM 877 N N . LEU A 1 105 ? 8.902 6.107 -0.443 1.00 95.00 105 LEU A N 1
ATOM 878 C CA . LEU A 1 105 ? 9.346 4.842 0.145 1.00 95.00 105 LEU A CA 1
ATOM 879 C C . LEU A 1 105 ? 10.577 5.012 1.046 1.00 95.00 105 LEU A C 1
ATOM 881 O O . LEU A 1 105 ? 10.595 4.469 2.148 1.00 95.00 105 LEU A O 1
ATOM 885 N N . LYS A 1 106 ? 11.577 5.801 0.630 1.00 93.62 106 LYS A N 1
ATOM 886 C CA . LYS A 1 106 ? 12.789 6.064 1.433 1.00 93.62 106 LYS A CA 1
ATOM 887 C C . LYS A 1 106 ? 12.479 6.715 2.775 1.00 93.62 106 LYS A C 1
ATOM 889 O O . LYS A 1 106 ? 13.102 6.388 3.779 1.00 93.62 106 LYS A O 1
ATOM 894 N N . ASN A 1 107 ? 11.511 7.625 2.789 1.00 91.00 107 ASN A N 1
ATOM 895 C CA . ASN A 1 107 ? 11.142 8.388 3.978 1.00 91.00 107 ASN A CA 1
ATOM 896 C C . ASN A 1 107 ? 10.092 7.668 4.846 1.00 91.00 107 ASN A C 1
ATOM 898 O O . ASN A 1 107 ? 9.463 8.288 5.701 1.00 91.00 107 ASN A O 1
ATOM 902 N N . THR A 1 108 ? 9.869 6.368 4.626 1.00 94.56 108 THR A N 1
ATOM 903 C CA . THR A 1 108 ? 8.830 5.590 5.306 1.00 94.56 108 THR A CA 1
ATOM 904 C C . THR A 1 108 ? 9.389 4.703 6.411 1.00 94.56 108 THR A C 1
ATOM 906 O O . THR A 1 108 ? 10.323 3.927 6.213 1.00 94.56 108 THR A O 1
ATOM 909 N N . ASN A 1 109 ? 8.733 4.730 7.572 1.00 94.50 109 ASN A N 1
ATOM 910 C CA . ASN A 1 109 ? 8.966 3.762 8.634 1.00 94.50 109 ASN A CA 1
ATOM 911 C C . ASN A 1 109 ? 8.092 2.512 8.438 1.00 94.50 109 ASN A C 1
ATOM 913 O O . ASN A 1 109 ? 6.955 2.441 8.901 1.00 94.50 109 ASN A O 1
ATOM 917 N N . PHE A 1 110 ? 8.632 1.494 7.769 1.00 94.31 110 PHE A N 1
ATOM 918 C CA . PHE A 1 110 ? 7.881 0.270 7.471 1.00 94.31 110 PHE A CA 1
ATOM 919 C C . PHE A 1 110 ? 7.450 -0.521 8.718 1.00 94.31 110 PHE A C 1
ATOM 921 O O . PHE A 1 110 ? 6.400 -1.158 8.694 1.00 94.31 110 PHE A O 1
ATOM 928 N N . LYS A 1 111 ? 8.186 -0.422 9.836 1.00 93.75 111 LYS A N 1
ATOM 929 C CA . LYS A 1 111 ? 7.782 -1.056 11.107 1.00 93.75 111 LYS A CA 1
ATOM 930 C C . LYS A 1 111 ? 6.520 -0.425 11.693 1.00 93.75 111 LYS A C 1
ATOM 932 O O . LYS A 1 111 ? 5.713 -1.111 12.314 1.00 93.75 111 LYS A O 1
ATOM 937 N N . GLU A 1 112 ? 6.3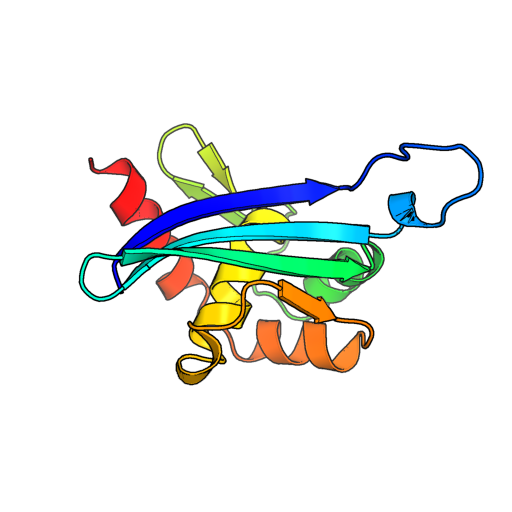49 0.884 11.513 1.00 93.38 112 GLU A N 1
ATOM 938 C CA . GLU A 1 112 ? 5.135 1.585 11.935 1.00 93.38 112 GLU A CA 1
ATOM 939 C C . GLU A 1 112 ? 3.934 1.133 11.100 1.00 93.38 112 GLU A C 1
ATOM 941 O O . GLU A 1 112 ? 2.883 0.824 11.656 1.00 93.38 112 GLU A O 1
ATOM 946 N N . ILE A 1 113 ? 4.118 0.998 9.785 1.00 94.44 113 ILE A N 1
ATOM 947 C CA . ILE A 1 113 ? 3.091 0.485 8.869 1.00 94.44 113 ILE A CA 1
ATOM 948 C C . ILE A 1 113 ? 2.670 -0.934 9.239 1.00 94.44 113 ILE A C 1
ATOM 950 O O . ILE A 1 113 ? 1.475 -1.212 9.342 1.00 94.44 113 ILE A O 1
ATOM 954 N N . GLU A 1 114 ? 3.641 -1.818 9.460 1.00 93.94 114 GLU A N 1
ATOM 955 C CA . GLU A 1 114 ? 3.385 -3.192 9.885 1.00 93.94 114 GLU A CA 1
ATOM 956 C C . GLU A 1 114 ? 2.583 -3.216 11.194 1.00 93.94 114 GLU A C 1
ATOM 958 O O . GLU A 1 114 ? 1.545 -3.872 11.265 1.00 93.94 114 GLU A O 1
ATOM 963 N N . SER A 1 115 ? 2.986 -2.427 12.196 1.00 93.25 115 SER A N 1
ATOM 964 C CA . SER A 1 115 ? 2.264 -2.304 13.470 1.00 93.25 115 SER A CA 1
ATOM 965 C C . SER A 1 115 ? 0.824 -1.803 13.289 1.00 93.25 115 SER A C 1
ATOM 967 O O . SER A 1 115 ? -0.108 -2.358 13.875 1.00 93.25 115 SER A O 1
ATOM 969 N N . MET A 1 116 ? 0.604 -0.793 12.439 1.00 93.12 116 MET A N 1
ATOM 970 C CA . MET A 1 116 ? -0.740 -0.286 12.132 1.00 93.12 116 MET A CA 1
ATOM 971 C C . MET A 1 116 ? -1.627 -1.347 11.471 1.00 93.12 116 MET A C 1
ATOM 973 O O . MET A 1 116 ? -2.818 -1.423 11.778 1.00 93.12 116 MET A O 1
ATOM 977 N N . ILE A 1 117 ? -1.066 -2.158 10.570 1.00 93.44 117 ILE A N 1
ATOM 978 C CA . ILE A 1 117 ? -1.799 -3.225 9.881 1.00 93.44 117 ILE A CA 1
ATOM 979 C C . ILE A 1 117 ? -2.069 -4.406 10.817 1.00 93.44 117 ILE A C 1
ATOM 981 O O . ILE A 1 117 ? -3.184 -4.915 10.833 1.00 93.44 117 ILE A O 1
ATOM 985 N N . GLN A 1 118 ? -1.120 -4.799 11.667 1.00 90.88 118 GLN A N 1
ATOM 986 C CA . GLN A 1 118 ? -1.333 -5.858 12.662 1.00 90.88 118 GLN A CA 1
ATOM 987 C C . GLN A 1 118 ? -2.467 -5.523 13.646 1.00 90.88 118 GLN A C 1
ATOM 989 O O . GLN A 1 118 ? -3.184 -6.414 14.094 1.00 90.88 118 GLN A O 1
ATOM 994 N N . GLN A 1 119 ? -2.694 -4.239 13.942 1.00 87.69 119 GLN A N 1
ATOM 995 C CA . GLN A 1 119 ? -3.830 -3.787 14.757 1.00 87.69 119 GLN A CA 1
ATOM 996 C C . GLN A 1 119 ? -5.196 -3.902 14.053 1.00 87.69 119 GLN A C 1
ATOM 998 O O . GLN A 1 119 ? -6.229 -3.772 14.717 1.00 87.69 119 GLN A O 1
ATOM 1003 N N . LEU A 1 120 ? -5.233 -4.119 12.731 1.00 82.50 120 LEU A N 1
ATOM 1004 C CA . LEU A 1 120 ? -6.473 -4.425 12.008 1.00 82.50 120 LEU A CA 1
ATOM 1005 C C . LEU A 1 120 ? -6.979 -5.828 12.325 1.00 82.50 120 LEU A C 1
ATOM 1007 O O . LEU A 1 120 ? -8.180 -6.008 12.484 1.00 82.50 120 LEU A O 1
ATOM 1011 N N . ASP A 1 121 ? -6.057 -6.785 12.407 1.00 62.56 121 ASP A N 1
ATOM 1012 C CA . ASP A 1 121 ? -6.351 -8.217 12.499 1.00 62.56 121 ASP A CA 1
ATOM 1013 C C . ASP A 1 121 ? -6.657 -8.672 13.938 1.00 62.56 121 ASP A C 1
ATOM 1015 O O . ASP A 1 121 ? -7.287 -9.697 14.167 1.00 62.56 121 ASP A O 1
ATOM 1019 N N . GLN A 1 122 ? -6.296 -7.860 14.936 1.00 55.66 122 GLN A N 1
ATOM 1020 C CA . GLN A 1 122 ? -6.653 -8.083 16.344 1.00 55.66 122 GLN A CA 1
ATOM 1021 C C . GLN A 1 122 ? -8.119 -7.718 16.674 1.00 55.66 122 GLN A C 1
ATOM 1023 O O . GLN A 1 122 ? -8.432 -7.430 17.833 1.00 55.66 122 GLN A O 1
ATOM 1028 N N . ARG A 1 123 ? -9.016 -7.676 15.680 1.00 46.50 123 ARG A N 1
ATOM 1029 C CA . ARG A 1 123 ? -10.428 -7.299 15.844 1.00 46.50 123 ARG A CA 1
ATOM 1030 C C . ARG A 1 123 ? -11.407 -8.320 15.297 1.00 46.50 123 ARG A C 1
ATOM 1032 O O . ARG A 1 123 ? -11.158 -8.856 14.201 1.00 46.50 123 ARG A O 1
#

Solvent-accessible surface area (backbone atoms only — not comparable to full-atom values): 7088 Å² total; per-residue (Å²): 121,43,81,71,46,65,40,44,47,73,39,72,60,92,51,98,88,54,79,47,66,49,28,29,38,14,31,24,34,32,34,49,98,87,41,81,46,55,33,35,30,39,32,50,46,71,50,60,68,59,37,54,81,58,46,103,47,95,54,73,68,70,52,69,43,84,95,42,80,38,39,64,52,22,45,47,23,50,52,54,43,70,79,29,69,90,47,77,81,47,55,66,47,77,47,89,52,64,68,60,57,48,50,56,51,59,76,50,63,64,69,59,52,50,53,58,53,43,62,51,64,79,107

pLDDT: mean 87.97, std 11.61, range [46.5, 97.0]

Radius of gyration: 14.26 Å; Cα contacts (8 Å, |Δi|>4): 203; chains: 1; bounding box: 33×32×43 Å